Protein AF-A0A915NSK4-F1 (afdb_monomer_lite)

Structure (mmCIF, N/CA/C/O backbone):
data_AF-A0A915NSK4-F1
#
_entry.id   AF-A0A915NSK4-F1
#
loop_
_atom_site.group_PDB
_atom_site.id
_atom_site.type_symbol
_atom_site.label_atom_id
_atom_site.label_alt_id
_atom_site.label_comp_id
_atom_site.label_asym_id
_atom_site.label_entity_id
_atom_site.label_seq_id
_atom_site.pdbx_PDB_ins_code
_atom_site.Cartn_x
_atom_site.Cartn_y
_atom_site.Cartn_z
_atom_site.occupancy
_atom_site.B_iso_or_equiv
_atom_site.auth_seq_id
_atom_site.auth_comp_id
_atom_site.auth_asym_id
_atom_site.auth_atom_id
_atom_site.pdbx_PDB_model_num
ATOM 1 N N . MET A 1 1 ? 4.311 -10.696 -8.807 1.00 52.34 1 MET A N 1
ATOM 2 C CA . MET A 1 1 ? 3.997 -9.555 -7.908 1.00 52.34 1 MET A CA 1
ATOM 3 C C . MET A 1 1 ? 3.015 -9.913 -6.797 1.00 52.34 1 MET A C 1
ATOM 5 O O . MET A 1 1 ? 3.258 -9.535 -5.656 1.00 52.34 1 MET A O 1
ATOM 9 N N . THR A 1 2 ? 1.944 -10.649 -7.098 1.00 55.09 2 THR A N 1
ATOM 10 C CA . THR A 1 2 ? 0.788 -10.897 -6.214 1.00 55.09 2 THR A CA 1
ATOM 11 C C . THR A 1 2 ? 1.124 -11.348 -4.785 1.00 55.09 2 THR A C 1
ATOM 13 O O . THR A 1 2 ? 0.735 -10.668 -3.840 1.00 55.09 2 THR A O 1
ATOM 16 N N . HIS A 1 3 ? 1.899 -12.418 -4.574 1.00 54.72 3 HIS A N 1
ATOM 17 C CA . HIS A 1 3 ? 2.165 -12.922 -3.211 1.00 54.72 3 HIS A CA 1
ATOM 18 C C . HIS A 1 3 ? 3.010 -11.981 -2.332 1.00 54.72 3 HIS A C 1
ATOM 20 O O . HIS A 1 3 ? 2.736 -11.826 -1.140 1.00 54.72 3 HIS A O 1
ATOM 26 N N . HIS A 1 4 ? 4.031 -11.330 -2.898 1.00 55.44 4 HIS A N 1
ATOM 27 C CA . HIS A 1 4 ? 4.892 -10.412 -2.142 1.00 55.44 4 HIS A CA 1
ATOM 28 C C . HIS A 1 4 ? 4.215 -9.068 -1.881 1.00 55.44 4 HIS A C 1
ATOM 30 O O . HIS A 1 4 ? 4.355 -8.532 -0.783 1.00 55.44 4 HIS A O 1
ATOM 36 N N . ALA A 1 5 ? 3.453 -8.556 -2.853 1.00 59.50 5 ALA A N 1
ATOM 37 C CA . ALA A 1 5 ? 2.634 -7.365 -2.672 1.00 59.50 5 ALA A CA 1
ATOM 38 C C . ALA A 1 5 ? 1.586 -7.590 -1.576 1.00 59.50 5 ALA A C 1
ATOM 40 O O . ALA A 1 5 ? 1.458 -6.748 -0.699 1.00 59.50 5 ALA A O 1
ATOM 41 N N . HIS A 1 6 ? 0.942 -8.761 -1.538 1.00 60.31 6 HIS A N 1
ATOM 42 C CA . HIS A 1 6 ? -0.040 -9.100 -0.506 1.00 60.31 6 HIS A CA 1
ATOM 43 C C . HIS A 1 6 ? 0.558 -9.118 0.906 1.00 60.31 6 HIS A C 1
ATOM 45 O O . HIS A 1 6 ? 0.000 -8.529 1.833 1.00 60.31 6 HIS A O 1
ATOM 51 N N . LYS A 1 7 ? 1.748 -9.708 1.067 1.00 59.66 7 LYS A N 1
ATOM 52 C CA . LYS A 1 7 ? 2.448 -9.721 2.359 1.00 59.66 7 LYS A CA 1
ATOM 53 C C . LYS A 1 7 ? 2.894 -8.322 2.802 1.00 59.66 7 LYS A C 1
ATOM 55 O O . LYS A 1 7 ? 2.745 -7.977 3.969 1.00 59.66 7 LYS A O 1
ATOM 60 N N . LEU A 1 8 ? 3.417 -7.509 1.881 1.00 59.03 8 LEU A N 1
ATOM 61 C CA . LEU A 1 8 ? 3.775 -6.110 2.151 1.00 59.03 8 LEU A CA 1
ATOM 62 C C . LEU A 1 8 ? 2.548 -5.282 2.541 1.00 59.03 8 LEU A C 1
ATOM 64 O O . LEU A 1 8 ? 2.602 -4.514 3.494 1.00 59.03 8 LEU A O 1
ATOM 68 N N . HIS A 1 9 ? 1.434 -5.485 1.848 1.00 62.28 9 HIS A N 1
ATOM 69 C CA . HIS A 1 9 ? 0.194 -4.763 2.084 1.00 62.28 9 HIS A CA 1
ATOM 70 C C . HIS A 1 9 ? -0.363 -5.043 3.489 1.00 62.28 9 HIS A C 1
ATOM 72 O O . HIS A 1 9 ? -0.616 -4.105 4.237 1.00 62.28 9 HIS A O 1
ATOM 78 N N . GLY A 1 10 ? -0.458 -6.311 3.908 1.00 61.47 10 GLY A N 1
ATOM 79 C CA . GLY A 1 10 ? -0.939 -6.657 5.256 1.00 61.47 10 GLY A CA 1
ATOM 80 C C . GLY A 1 10 ? -0.015 -6.220 6.402 1.00 61.47 10 GLY A C 1
ATOM 81 O O . GLY A 1 10 ? -0.483 -5.927 7.508 1.00 61.47 10 GLY A O 1
ATOM 82 N N . ASN A 1 11 ? 1.290 -6.126 6.142 1.00 76.50 11 ASN A N 1
ATOM 83 C CA . ASN A 1 11 ? 2.260 -5.639 7.124 1.00 76.50 11 ASN A CA 1
ATOM 84 C C . ASN A 1 11 ? 2.212 -4.117 7.310 1.00 76.50 11 ASN A C 1
ATOM 86 O O . ASN A 1 11 ? 2.572 -3.639 8.381 1.00 76.50 11 ASN A O 1
ATOM 90 N N . ASN A 1 12 ? 1.757 -3.377 6.297 1.00 76.00 12 ASN A N 1
ATOM 91 C CA . ASN A 1 12 ? 1.801 -1.915 6.273 1.00 76.00 12 ASN A CA 1
ATOM 92 C C . ASN A 1 12 ? 0.456 -1.243 6.597 1.00 76.00 12 ASN A C 1
ATOM 94 O O . ASN A 1 12 ? 0.380 -0.020 6.559 1.00 76.00 12 ASN A O 1
ATOM 98 N N . ILE A 1 13 ? -0.599 -2.000 6.914 1.00 80.31 13 ILE A N 1
ATOM 99 C CA . ILE A 1 13 ? -1.852 -1.416 7.418 1.00 80.31 13 ILE A CA 1
ATOM 100 C C . ILE A 1 13 ? -1.661 -0.965 8.868 1.00 80.31 13 ILE A C 1
ATOM 102 O O . ILE A 1 13 ? -1.249 -1.759 9.721 1.00 80.31 13 ILE A O 1
ATOM 106 N N . THR A 1 14 ? -2.001 0.299 9.122 1.00 84.00 14 THR A N 1
ATOM 107 C CA . THR A 1 14 ? -2.107 0.905 10.449 1.00 84.00 14 THR A CA 1
ATOM 108 C C . THR A 1 14 ? -3.528 0.724 10.974 1.00 84.00 14 THR A C 1
ATOM 110 O O . THR A 1 14 ? -4.501 1.109 10.327 1.00 84.00 14 THR A O 1
ATOM 113 N N . ASP A 1 15 ? -3.649 0.136 12.159 1.00 83.69 15 ASP A N 1
ATOM 114 C CA . ASP A 1 15 ? -4.935 -0.202 12.766 1.00 83.69 15 ASP A CA 1
ATOM 115 C C . ASP A 1 15 ? -5.834 1.030 12.933 1.00 83.69 15 ASP A C 1
ATOM 117 O O . ASP A 1 15 ? -5.405 2.047 13.474 1.00 83.69 15 ASP A O 1
ATOM 121 N N . ASN A 1 16 ? -7.098 0.921 12.509 1.00 81.50 16 ASN A N 1
ATOM 122 C CA . ASN A 1 16 ? -8.111 1.985 12.563 1.00 81.50 16 ASN A CA 1
ATOM 123 C C . ASN A 1 16 ? -7.743 3.317 11.872 1.00 81.50 16 ASN A C 1
ATOM 125 O O . ASN A 1 16 ? -8.4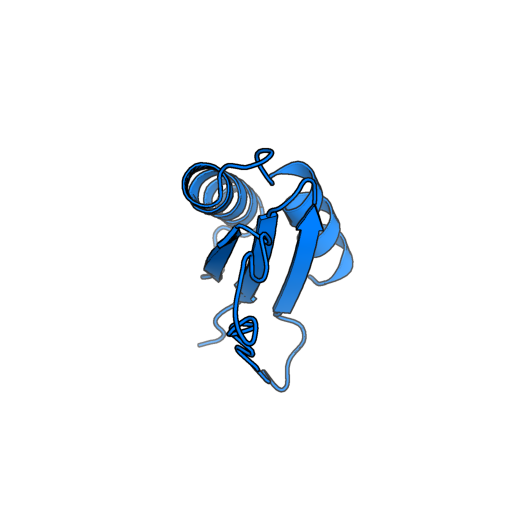88 4.287 12.013 1.00 81.50 16 ASN A O 1
ATOM 129 N N . ASP A 1 17 ? -6.650 3.377 11.107 1.00 84.19 17 ASP A N 1
ATOM 130 C CA . ASP A 1 17 ? -6.193 4.596 10.442 1.00 84.19 17 ASP A CA 1
ATOM 131 C C . ASP A 1 17 ? -5.999 4.355 8.943 1.00 84.19 17 ASP A C 1
ATOM 133 O O . ASP A 1 17 ? -4.949 3.910 8.468 1.00 84.19 17 ASP A O 1
ATOM 137 N N . ALA A 1 18 ? -7.046 4.658 8.175 1.00 83.81 18 ALA A N 1
ATOM 138 C CA . ALA A 1 18 ? -7.024 4.523 6.725 1.00 83.81 18 ALA A CA 1
ATOM 139 C C . ALA A 1 18 ? -6.006 5.471 6.066 1.00 83.81 18 ALA A C 1
ATOM 141 O O . ALA A 1 18 ? -5.377 5.091 5.082 1.00 83.81 18 ALA A O 1
ATOM 142 N N . ILE A 1 19 ? -5.798 6.674 6.612 1.00 86.19 19 ILE A N 1
ATOM 143 C CA . ILE A 1 19 ? -4.895 7.673 6.022 1.00 86.19 19 ILE A CA 1
ATOM 144 C C . ILE A 1 19 ? -3.439 7.251 6.246 1.00 86.19 19 ILE A C 1
ATOM 146 O O . ILE A 1 19 ? -2.650 7.217 5.297 1.00 86.19 19 ILE A O 1
ATOM 150 N N . ALA A 1 20 ? -3.080 6.866 7.473 1.00 86.12 20 ALA A N 1
ATOM 151 C CA . ALA A 1 20 ? -1.750 6.337 7.769 1.00 86.12 20 ALA A CA 1
ATOM 152 C C . ALA A 1 20 ? -1.470 5.030 7.013 1.00 86.12 20 ALA A C 1
ATOM 154 O O . ALA A 1 20 ? -0.342 4.815 6.556 1.00 86.12 20 ALA A O 1
ATOM 155 N N . SER A 1 21 ? -2.497 4.198 6.807 1.00 86.50 21 SER A N 1
ATOM 156 C CA . SER A 1 21 ? -2.388 2.976 6.006 1.00 86.50 21 SER A CA 1
ATOM 157 C C . SER A 1 21 ? -2.036 3.270 4.547 1.00 86.50 21 SER A C 1
ATOM 159 O O . SER A 1 21 ? -1.121 2.637 4.022 1.00 86.50 21 SER A O 1
ATOM 161 N N . VAL A 1 22 ? -2.669 4.266 3.905 1.00 88.56 22 VAL A N 1
ATOM 162 C CA . VAL A 1 22 ? -2.311 4.676 2.529 1.00 88.56 22 VAL A CA 1
ATOM 163 C C . VAL A 1 22 ? -0.825 5.018 2.442 1.00 88.56 22 VAL A C 1
ATOM 165 O O . VAL A 1 22 ? -0.110 4.437 1.623 1.00 88.56 22 VAL A O 1
ATOM 168 N N . ASN A 1 23 ? -0.343 5.900 3.321 1.00 87.56 23 ASN A N 1
ATOM 169 C CA . ASN A 1 23 ? 1.050 6.353 3.307 1.00 87.56 23 ASN A CA 1
ATOM 170 C C . ASN A 1 23 ? 2.038 5.197 3.534 1.00 87.56 23 ASN A C 1
ATOM 172 O O . ASN A 1 23 ? 3.062 5.094 2.850 1.00 87.56 23 ASN A O 1
ATOM 176 N N . SER A 1 24 ? 1.723 4.304 4.472 1.00 88.62 24 SER A N 1
ATOM 177 C CA . SER A 1 24 ? 2.568 3.161 4.828 1.00 88.62 24 SER A CA 1
ATOM 178 C C . SER A 1 24 ? 2.635 2.131 3.698 1.00 88.62 24 SER A C 1
ATOM 180 O O . SER A 1 24 ? 3.721 1.665 3.339 1.00 88.62 24 SER A O 1
ATOM 182 N N . ILE A 1 25 ? 1.493 1.812 3.081 1.00 85.81 25 ILE A N 1
ATOM 183 C CA . ILE A 1 25 ? 1.414 0.888 1.945 1.00 85.81 25 ILE A CA 1
ATOM 184 C C . ILE A 1 25 ? 2.144 1.471 0.733 1.00 85.81 25 ILE A C 1
ATOM 186 O O . ILE A 1 25 ? 2.979 0.777 0.154 1.00 85.81 25 ILE A O 1
ATOM 190 N N . GLN A 1 26 ? 1.901 2.739 0.382 1.00 85.44 26 GLN A N 1
ATOM 191 C CA . GLN A 1 26 ? 2.607 3.413 -0.713 1.00 85.44 26 GLN A CA 1
ATOM 192 C C . GLN A 1 26 ? 4.122 3.393 -0.495 1.00 85.44 26 GLN A C 1
ATOM 194 O O . GLN A 1 26 ? 4.863 2.981 -1.384 1.00 85.44 26 GLN A O 1
ATOM 199 N N . THR A 1 27 ? 4.587 3.746 0.706 1.00 87.31 27 THR A N 1
ATOM 200 C CA . THR A 1 27 ? 6.017 3.720 1.050 1.00 87.31 27 THR A CA 1
ATOM 201 C C . THR A 1 27 ? 6.615 2.322 0.884 1.00 87.31 27 THR A C 1
ATOM 203 O O . THR A 1 27 ? 7.699 2.172 0.318 1.00 87.31 27 THR A O 1
ATOM 206 N N . GLY A 1 28 ? 5.921 1.282 1.353 1.00 85.06 28 GLY A N 1
ATOM 207 C CA . GLY A 1 28 ? 6.387 -0.097 1.229 1.00 85.06 28 GLY A CA 1
ATOM 208 C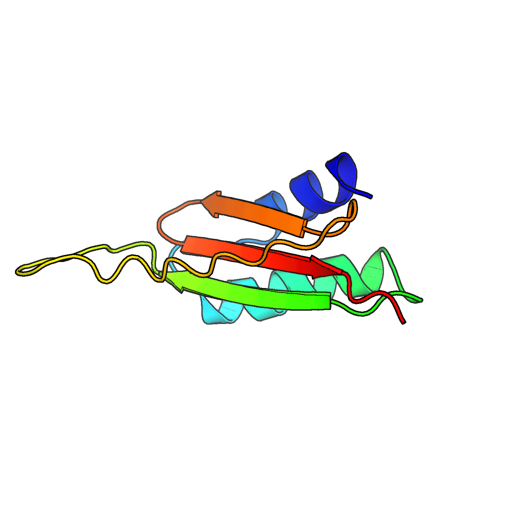 C . GLY A 1 28 ? 6.427 -0.598 -0.215 1.00 85.06 28 GLY A C 1
ATOM 209 O O . GLY A 1 28 ? 7.376 -1.288 -0.590 1.00 85.06 28 GLY A O 1
ATOM 210 N N . LEU A 1 29 ? 5.431 -0.236 -1.028 1.00 83.50 29 LEU A N 1
ATOM 211 C CA . LEU A 1 29 ? 5.381 -0.595 -2.445 1.00 83.50 29 LEU A CA 1
ATOM 212 C C . LEU A 1 29 ? 6.477 0.124 -3.241 1.00 83.50 29 LEU A C 1
ATOM 214 O O . LEU A 1 29 ? 7.231 -0.552 -3.937 1.00 83.50 29 LEU A O 1
ATOM 218 N N . PHE A 1 30 ? 6.653 1.439 -3.060 1.00 83.69 30 PHE A N 1
ATOM 219 C CA . PHE A 1 30 ? 7.715 2.206 -3.727 1.00 83.69 30 PHE A CA 1
ATOM 220 C C . PHE A 1 30 ? 9.121 1.720 -3.371 1.00 83.69 30 PHE A C 1
ATOM 222 O O . PHE A 1 30 ? 9.991 1.678 -4.230 1.00 83.69 30 PHE A O 1
ATOM 229 N N . ARG A 1 31 ? 9.362 1.316 -2.116 1.00 84.06 31 ARG A N 1
ATOM 230 C CA . ARG A 1 31 ? 10.663 0.750 -1.716 1.00 84.06 31 ARG A CA 1
ATOM 231 C C . ARG A 1 31 ? 10.967 -0.590 -2.382 1.00 84.06 31 ARG A C 1
ATOM 233 O O . ARG A 1 31 ? 12.132 -0.965 -2.466 1.00 84.06 31 ARG A O 1
ATOM 240 N N . ARG A 1 32 ? 9.938 -1.353 -2.759 1.00 82.88 32 ARG A N 1
ATOM 241 C CA 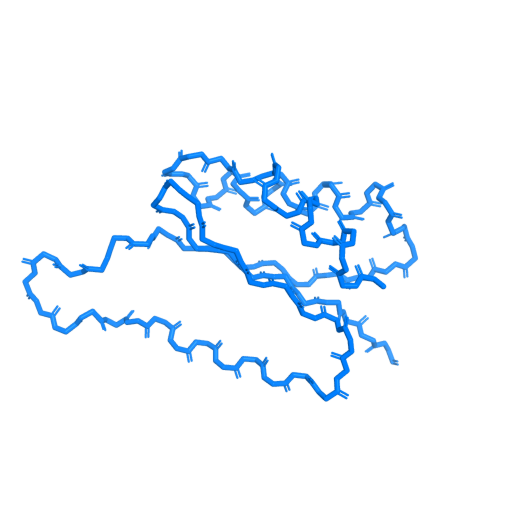. ARG A 1 32 ? 10.092 -2.717 -3.280 1.00 82.88 32 ARG A CA 1
ATOM 242 C C . ARG A 1 32 ? 10.072 -2.790 -4.805 1.00 82.88 32 ARG A C 1
ATOM 244 O O . ARG A 1 32 ? 10.688 -3.717 -5.338 1.00 82.88 32 ARG A O 1
ATOM 251 N N . TYR A 1 33 ? 9.347 -1.872 -5.439 1.00 83.56 33 TYR A N 1
ATOM 252 C CA . TYR A 1 33 ? 9.108 -1.778 -6.877 1.00 83.56 33 TYR A CA 1
ATOM 253 C C . TYR A 1 33 ? 9.270 -0.305 -7.291 1.00 83.56 33 TYR A C 1
ATOM 255 O O . TYR A 1 33 ? 8.310 0.467 -7.296 1.00 83.56 33 TYR A O 1
ATOM 263 N N . ASP A 1 34 ? 10.508 0.107 -7.538 1.00 82.19 34 ASP A N 1
ATOM 264 C CA . ASP A 1 34 ? 10.899 1.491 -7.829 1.00 82.19 34 ASP A CA 1
ATOM 265 C C . ASP A 1 34 ? 10.538 1.938 -9.256 1.00 82.19 34 ASP A C 1
ATOM 267 O O . ASP A 1 34 ? 10.345 3.129 -9.511 1.00 82.19 34 ASP A O 1
ATOM 271 N N . ASP A 1 35 ? 10.382 0.983 -10.168 1.00 82.25 35 ASP A N 1
ATOM 272 C CA . ASP A 1 35 ? 9.963 1.161 -11.557 1.00 82.25 35 ASP A CA 1
ATOM 273 C C . ASP A 1 35 ? 8.437 1.125 -11.754 1.00 82.25 35 ASP A C 1
ATOM 275 O O . ASP A 1 35 ? 7.938 1.433 -12.839 1.00 82.25 35 ASP A O 1
ATOM 279 N N . GLN A 1 36 ? 7.676 0.796 -10.707 1.00 79.88 36 GLN A N 1
ATOM 280 C CA . GLN A 1 36 ? 6.238 0.577 -10.794 1.00 79.88 36 GLN A CA 1
ATOM 281 C C . GLN A 1 36 ? 5.431 1.667 -10.082 1.00 79.88 36 GLN A C 1
ATOM 283 O O . GLN A 1 36 ? 5.768 2.154 -9.000 1.00 79.88 36 GLN A O 1
ATOM 288 N N . ARG A 1 37 ? 4.310 2.063 -10.693 1.00 80.94 37 ARG A N 1
ATOM 289 C CA . ARG A 1 37 ? 3.353 3.004 -10.097 1.00 80.94 37 ARG A CA 1
ATOM 290 C C . ARG A 1 37 ? 2.180 2.246 -9.499 1.00 80.94 37 ARG A C 1
ATOM 292 O O . ARG A 1 37 ? 1.705 1.276 -10.082 1.00 80.94 37 ARG A O 1
ATOM 299 N N . PHE A 1 38 ? 1.691 2.718 -8.356 1.00 81.38 38 PHE A N 1
ATOM 300 C CA . PHE A 1 38 ? 0.573 2.100 -7.651 1.00 81.38 38 PHE A CA 1
ATOM 301 C C . PHE A 1 38 ? -0.479 3.141 -7.288 1.00 81.38 38 PHE A C 1
ATOM 303 O O . PHE A 1 38 ? -0.151 4.206 -6.763 1.00 81.38 38 PHE A O 1
ATOM 310 N N . LEU A 1 39 ? -1.743 2.798 -7.512 1.00 83.44 39 LEU A N 1
ATOM 311 C CA . LEU A 1 39 ? -2.877 3.466 -6.890 1.00 83.44 39 LEU A CA 1
ATOM 312 C C . LEU A 1 39 ? -3.213 2.719 -5.599 1.00 83.44 39 LEU A C 1
ATOM 314 O O . LEU A 1 39 ? -3.420 1.508 -5.639 1.00 83.44 39 LEU A O 1
ATOM 318 N N . VAL A 1 40 ? -3.259 3.426 -4.471 1.00 84.88 40 VAL A N 1
ATOM 319 C CA . VAL A 1 40 ? -3.607 2.853 -3.163 1.00 84.88 40 VAL A CA 1
ATOM 320 C C . VAL A 1 40 ? -4.806 3.601 -2.604 1.00 84.88 40 VAL A C 1
ATOM 322 O O . VAL A 1 40 ? -4.792 4.828 -2.536 1.00 84.88 40 VAL A O 1
ATOM 325 N N . VAL A 1 41 ? -5.828 2.859 -2.197 1.00 85.00 41 VAL A N 1
ATOM 326 C CA . VAL A 1 41 ? -7.038 3.381 -1.563 1.00 85.00 41 VAL A CA 1
ATOM 327 C C . VAL A 1 41 ? -7.252 2.612 -0.272 1.00 85.00 41 VAL A C 1
ATOM 329 O O . VAL A 1 41 ? -7.213 1.388 -0.285 1.00 85.00 41 VAL A O 1
ATOM 332 N N . CYS A 1 42 ? -7.496 3.315 0.831 1.00 85.38 42 CYS A N 1
ATOM 333 C CA . CYS A 1 42 ? -7.921 2.702 2.083 1.00 85.38 42 CYS A CA 1
ATOM 334 C C . CYS A 1 42 ? -9.175 3.388 2.612 1.00 85.38 42 CYS A C 1
ATOM 336 O O . CYS A 1 42 ? -9.362 4.591 2.432 1.00 85.38 42 CYS A O 1
ATOM 338 N N . ALA A 1 43 ? -10.005 2.627 3.311 1.00 81.69 43 ALA A N 1
ATOM 339 C CA . ALA A 1 43 ? -11.180 3.106 4.015 1.00 81.69 43 ALA A CA 1
ATOM 340 C C . ALA A 1 43 ? -11.262 2.430 5.384 1.00 81.69 43 ALA A C 1
ATOM 342 O O . ALA A 1 43 ? -10.811 1.297 5.565 1.00 81.69 43 ALA A O 1
ATOM 343 N N . THR A 1 44 ? -11.857 3.113 6.358 1.00 81.06 44 THR A N 1
ATOM 344 C CA . THR A 1 44 ? -12.266 2.453 7.596 1.00 81.06 44 THR A CA 1
ATOM 345 C C . THR A 1 44 ? -13.353 1.434 7.256 1.00 81.06 44 THR A C 1
ATOM 347 O O . THR A 1 44 ? -14.335 1.758 6.596 1.00 81.06 44 THR A O 1
ATOM 350 N N . ALA A 1 45 ? -13.177 0.188 7.690 1.00 70.25 45 ALA A N 1
ATOM 351 C CA . ALA A 1 45 ? -14.093 -0.919 7.414 1.00 70.25 45 ALA A CA 1
ATOM 352 C C . ALA A 1 45 ? -15.332 -0.915 8.336 1.00 70.25 45 ALA A C 1
ATOM 354 O O . ALA A 1 45 ? -16.054 -1.907 8.414 1.00 70.25 45 ALA A O 1
ATOM 355 N N . ASN A 1 46 ? -15.585 0.204 9.030 1.00 66.62 46 ASN A N 1
ATOM 356 C CA . ASN A 1 46 ? -16.766 0.399 9.862 1.00 66.62 46 ASN A CA 1
ATOM 357 C C . ASN A 1 46 ? -17.973 0.629 8.951 1.00 66.62 46 ASN A C 1
ATOM 359 O O . ASN A 1 46 ? -18.326 1.759 8.613 1.00 66.62 46 ASN A O 1
ATOM 363 N N . GLU A 1 47 ? -18.607 -0.464 8.566 1.00 57.00 47 GLU A N 1
ATOM 364 C CA . GLU A 1 47 ? -19.854 -0.465 7.826 1.00 57.00 47 GLU A CA 1
ATOM 365 C C . GLU A 1 47 ? -21.050 -0.298 8.790 1.00 57.00 47 GLU A C 1
ATOM 367 O O . GLU A 1 47 ? -21.298 -1.131 9.654 1.00 57.00 47 GLU A O 1
ATOM 372 N N . ALA A 1 48 ? -21.769 0.822 8.627 1.00 50.16 48 ALA A N 1
ATOM 373 C CA . ALA A 1 48 ? -23.142 1.096 9.072 1.00 50.16 48 ALA A CA 1
ATOM 374 C C . ALA A 1 48 ? -23.497 0.998 10.572 1.00 50.16 48 ALA A C 1
ATOM 376 O O . ALA A 1 48 ? -23.857 -0.057 11.086 1.00 50.16 48 ALA A O 1
ATOM 377 N N . LYS A 1 49 ? -23.600 2.149 11.258 1.00 48.81 49 LYS A N 1
ATOM 378 C CA . LYS A 1 49 ? -24.338 2.213 12.537 1.00 48.81 49 LYS A CA 1
ATOM 379 C C . LYS A 1 49 ? -25.868 2.272 12.370 1.00 48.81 49 LYS A C 1
ATOM 381 O O . LYS A 1 49 ? -26.543 1.825 13.286 1.00 48.81 49 LYS A O 1
ATOM 386 N N . THR A 1 50 ? -26.421 2.755 11.245 1.00 47.66 50 THR A N 1
ATOM 387 C CA . THR A 1 50 ? -27.889 2.883 11.021 1.00 47.66 50 THR A CA 1
ATOM 388 C C . THR A 1 50 ? -28.278 3.146 9.547 1.00 47.66 50 THR A C 1
ATOM 390 O O . THR A 1 50 ? -28.801 4.209 9.216 1.00 47.66 50 THR A O 1
ATOM 393 N N . GLY A 1 51 ? -28.034 2.213 8.633 1.00 48.25 51 GLY A N 1
ATOM 394 C CA . GLY A 1 51 ? -28.419 2.356 7.217 1.00 48.25 51 GLY A CA 1
ATOM 395 C C . GLY A 1 51 ? -27.465 1.585 6.327 1.00 48.25 51 GLY A C 1
ATOM 396 O O . GLY A 1 51 ? -26.341 1.369 6.766 1.00 48.25 51 GLY A O 1
ATOM 397 N N . ASP A 1 52 ? -27.922 1.145 5.148 1.00 44.75 52 ASP A N 1
ATOM 398 C CA . ASP A 1 52 ? -27.126 0.347 4.207 1.00 44.75 52 ASP A CA 1
ATOM 399 C C . ASP A 1 52 ? -25.688 0.835 4.206 1.00 44.75 52 ASP A C 1
ATOM 401 O O . ASP A 1 52 ? -25.407 1.997 3.894 1.00 44.75 52 ASP A O 1
ATOM 405 N N 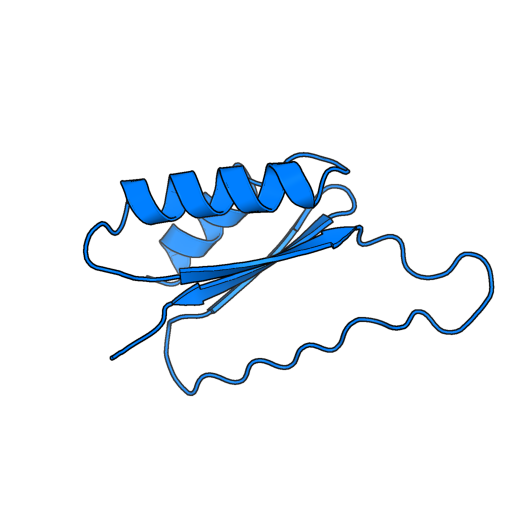. ALA A 1 53 ? -24.783 -0.047 4.624 1.00 50.38 53 ALA A N 1
ATOM 406 C CA . ALA A 1 53 ? -23.383 0.210 4.445 1.00 50.38 53 ALA A CA 1
ATOM 407 C C . ALA A 1 53 ? -23.217 0.449 2.956 1.00 50.38 53 ALA A C 1
ATOM 409 O O . ALA A 1 53 ? -23.411 -0.462 2.145 1.00 50.38 53 ALA A O 1
ATOM 410 N N . THR A 1 54 ? -22.893 1.683 2.585 1.00 46.22 54 THR A N 1
ATOM 411 C CA . THR A 1 54 ? -22.282 1.953 1.300 1.00 46.22 54 THR A CA 1
ATOM 412 C C . THR A 1 54 ? -20.924 1.274 1.381 1.00 46.22 54 THR A C 1
ATOM 414 O O . THR A 1 54 ? -19.900 1.914 1.599 1.00 46.22 54 THR A O 1
ATOM 417 N N . ALA A 1 55 ? -20.927 -0.059 1.286 1.00 48.38 55 ALA A N 1
ATOM 418 C CA . ALA A 1 55 ? -19.784 -0.833 0.902 1.00 48.38 55 ALA A CA 1
ATOM 419 C C . ALA A 1 55 ? -19.338 -0.116 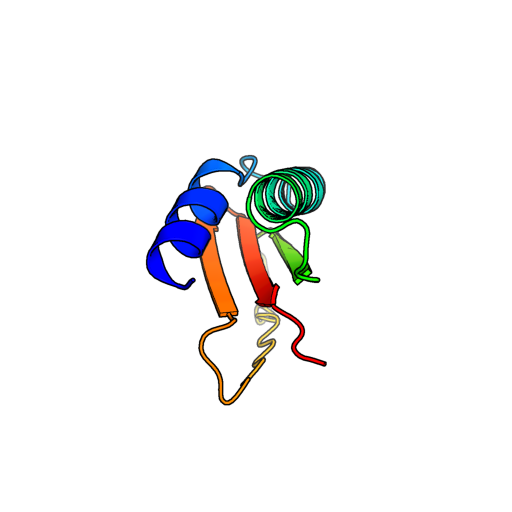-0.353 1.00 48.38 55 ALA A C 1
ATOM 421 O O . ALA A 1 55 ? -20.064 -0.101 -1.355 1.00 48.38 55 ALA A O 1
ATOM 422 N N . ASN A 1 56 ? -18.229 0.609 -0.252 1.00 46.12 56 ASN A N 1
ATOM 423 C CA . ASN A 1 56 ? -17.572 1.181 -1.402 1.00 46.12 56 ASN A CA 1
ATOM 424 C C . ASN A 1 56 ? -17.173 -0.038 -2.229 1.00 46.12 56 ASN A C 1
ATOM 426 O O . ASN A 1 56 ? -16.094 -0.599 -2.064 1.00 46.12 56 ASN A O 1
ATOM 430 N N . LYS A 1 57 ? -18.110 -0.522 -3.052 1.00 47.19 57 LYS A N 1
ATOM 431 C CA . LYS A 1 57 ? -17.953 -1.636 -3.975 1.00 47.19 57 LYS A CA 1
ATOM 432 C C . LYS A 1 57 ? -17.123 -1.091 -5.119 1.00 47.19 57 LYS A C 1
ATOM 434 O O . LYS A 1 57 ? -17.609 -0.903 -6.230 1.00 47.19 57 LYS A O 1
ATOM 439 N N . VAL A 1 58 ? -15.874 -0.755 -4.818 1.00 45.44 58 VAL A N 1
ATOM 440 C CA . VAL A 1 58 ? -14.920 -0.327 -5.821 1.00 45.44 58 VAL A CA 1
ATOM 441 C C . VAL A 1 58 ? -14.442 -1.598 -6.501 1.00 45.44 58 VAL A C 1
ATOM 443 O O . VAL A 1 58 ? -13.519 -2.278 -6.062 1.00 45.44 58 VAL A O 1
ATOM 446 N N . HIS A 1 59 ? -15.174 -1.996 -7.537 1.00 44.66 59 HIS A N 1
ATOM 447 C CA . HIS A 1 59 ? -14.810 -3.135 -8.359 1.00 44.66 59 HIS A CA 1
ATOM 448 C C . HIS A 1 59 ? -13.764 -2.679 -9.378 1.00 44.66 59 HIS A C 1
ATOM 450 O O . HIS A 1 59 ? -14.090 -2.344 -10.514 1.00 44.66 59 HIS A O 1
ATOM 456 N N . PHE A 1 60 ? -12.494 -2.629 -8.972 1.00 49.19 60 PHE A N 1
ATOM 457 C CA . PHE A 1 60 ? -11.401 -2.495 -9.933 1.00 49.19 60 PHE A CA 1
ATOM 458 C C . PHE A 1 60 ? -11.099 -3.872 -10.529 1.00 49.19 60 PHE A C 1
ATOM 460 O O . PHE A 1 60 ? -10.322 -4.644 -9.969 1.00 49.19 60 PHE A O 1
ATOM 467 N N . SER A 1 61 ? -11.723 -4.193 -11.662 1.00 45.78 61 SER A N 1
ATOM 468 C CA . SER A 1 61 ? -11.282 -5.305 -12.502 1.00 45.78 61 SER A CA 1
ATOM 469 C C . SER A 1 61 ? -10.132 -4.817 -13.382 1.00 45.78 61 SER A C 1
ATOM 471 O O . SER A 1 61 ? -10.365 -4.185 -14.412 1.00 45.78 61 SER A O 1
ATOM 473 N N . SER A 1 62 ? -8.886 -5.088 -12.993 1.00 48.56 62 SER A N 1
ATOM 474 C CA . SER A 1 62 ? -7.799 -5.111 -13.971 1.00 48.56 62 SER A CA 1
ATOM 475 C C . SER A 1 62 ? -7.643 -6.547 -14.460 1.00 48.56 62 SER A C 1
ATOM 477 O O . SER A 1 62 ? -7.583 -7.490 -13.674 1.00 48.56 62 SER A O 1
ATOM 479 N N . SER A 1 63 ? -7.600 -6.736 -15.775 1.00 47.97 63 SER A N 1
ATOM 480 C CA . SER A 1 63 ? -7.352 -8.030 -16.418 1.00 47.97 63 SER A CA 1
ATOM 481 C C . SER A 1 63 ? -5.885 -8.480 -16.288 1.00 47.97 63 SER A C 1
ATOM 483 O O . SER A 1 63 ? -5.353 -9.111 -17.195 1.00 47.97 63 SER A O 1
ATOM 485 N N . GLY A 1 64 ? -5.205 -8.126 -15.190 1.00 53.38 64 GLY A N 1
ATOM 486 C CA . GLY A 1 64 ? -3.784 -8.386 -14.970 1.00 53.38 64 GLY A CA 1
ATOM 487 C C . GLY A 1 64 ? -3.420 -8.543 -13.492 1.00 53.38 64 GLY A C 1
ATOM 488 O O . GLY A 1 64 ? -4.155 -8.111 -12.604 1.00 53.38 64 GLY A O 1
ATOM 489 N N . ASP A 1 65 ? -2.250 -9.140 -13.247 1.00 54.56 65 ASP A N 1
ATOM 490 C CA . ASP A 1 65 ? -1.677 -9.587 -11.957 1.00 54.56 65 ASP A CA 1
ATOM 491 C C . ASP A 1 65 ? -1.416 -8.487 -10.895 1.00 54.56 65 ASP A C 1
ATOM 493 O O . ASP A 1 65 ? -0.620 -8.668 -9.966 1.00 54.56 65 ASP A O 1
ATOM 497 N N . GLY A 1 66 ? -2.027 -7.311 -11.035 1.00 60.56 66 GLY A N 1
ATOM 498 C CA . GLY A 1 66 ? -1.597 -6.081 -10.376 1.00 60.56 66 GLY A CA 1
ATOM 499 C C . GLY A 1 66 ? -2.389 -5.641 -9.149 1.00 60.56 66 GLY A C 1
ATOM 500 O O . GLY A 1 66 ? -2.019 -4.619 -8.580 1.00 60.56 66 GLY A O 1
ATOM 501 N N . TYR A 1 67 ? -3.459 -6.328 -8.734 1.00 68.19 67 TYR A N 1
ATOM 502 C CA . TYR A 1 67 ? -4.278 -5.862 -7.607 1.00 68.19 67 TYR A CA 1
ATOM 503 C C . TYR A 1 67 ? -4.097 -6.693 -6.331 1.00 68.19 67 TYR A C 1
ATOM 505 O O . TYR A 1 67 ? -3.892 -7.906 -6.358 1.00 68.19 67 TYR A O 1
ATOM 513 N N . CYS A 1 68 ? -4.179 -6.021 -5.184 1.00 73.00 68 CYS A N 1
ATOM 514 C CA . CYS A 1 68 ? -4.159 -6.633 -3.864 1.00 73.00 68 CYS A CA 1
ATOM 515 C C . CYS A 1 68 ? -5.162 -5.926 -2.950 1.00 73.00 68 CYS A C 1
ATOM 517 O O . CYS A 1 68 ? -5.078 -4.711 -2.779 1.00 73.00 68 CYS A O 1
ATOM 519 N N . ASN A 1 69 ? -6.073 -6.707 -2.366 1.00 73.88 69 ASN A N 1
ATOM 520 C CA . ASN A 1 69 ? -7.061 -6.262 -1.387 1.00 73.88 69 ASN A CA 1
ATOM 521 C C . ASN A 1 69 ? -6.734 -6.881 -0.031 1.00 73.88 69 ASN A C 1
ATOM 523 O O . ASN A 1 69 ? -6.567 -8.098 0.051 1.00 73.88 69 ASN A O 1
ATOM 527 N N . VAL A 1 70 ? -6.685 -6.069 1.022 1.00 74.31 70 VAL A N 1
ATOM 528 C CA . VAL A 1 70 ? -6.451 -6.537 2.391 1.00 74.31 70 VAL A CA 1
ATOM 529 C C . VAL A 1 70 ? -7.404 -5.838 3.351 1.00 74.31 70 VAL A C 1
ATOM 531 O O . VAL A 1 70 ? -7.579 -4.625 3.296 1.00 74.31 70 VAL A O 1
ATOM 534 N N . VAL A 1 71 ? -7.994 -6.611 4.263 1.00 74.38 71 VAL A N 1
ATOM 535 C CA . VAL A 1 71 ? -8.722 -6.095 5.428 1.00 74.38 71 VAL A CA 1
ATOM 536 C C . VAL A 1 71 ? -7.931 -6.450 6.675 1.00 74.38 71 VAL A C 1
ATOM 538 O O . VAL A 1 71 ? -7.584 -7.614 6.878 1.00 74.38 71 VAL A O 1
ATOM 541 N N . LYS A 1 72 ? -7.652 -5.462 7.523 1.00 76.38 72 LYS A N 1
ATOM 542 C CA . LYS A 1 72 ? -7.006 -5.675 8.818 1.00 76.38 72 LYS A CA 1
ATOM 543 C C . LYS A 1 72 ? -7.455 -4.606 9.802 1.00 76.38 72 LYS A C 1
ATOM 545 O O . LYS A 1 72 ? -7.478 -3.432 9.455 1.00 76.38 72 LYS A O 1
ATOM 550 N N . ASN A 1 73 ? -7.808 -5.025 11.019 1.00 77.19 73 ASN A N 1
ATOM 551 C CA . ASN A 1 73 ? -8.063 -4.146 12.165 1.00 77.19 73 ASN A CA 1
ATOM 552 C C . ASN A 1 73 ? -8.915 -2.911 11.815 1.00 77.19 73 ASN A C 1
ATOM 554 O O . ASN A 1 73 ? -8.521 -1.773 12.068 1.00 77.19 73 ASN A O 1
ATOM 558 N N . ASN A 1 74 ? -10.084 -3.170 11.211 1.00 77.81 74 ASN A N 1
ATOM 559 C CA . ASN A 1 74 ? -11.078 -2.172 10.806 1.00 77.81 74 ASN A CA 1
ATOM 560 C C . ASN A 1 74 ? -10.622 -1.185 9.711 1.00 77.81 74 ASN A C 1
ATOM 562 O O . ASN A 1 74 ? -11.140 -0.076 9.582 1.00 77.81 74 ASN A O 1
ATOM 566 N N . VAL A 1 75 ? -9.666 -1.595 8.884 1.00 81.62 75 VAL A N 1
ATOM 567 C CA . VAL A 1 75 ? -9.2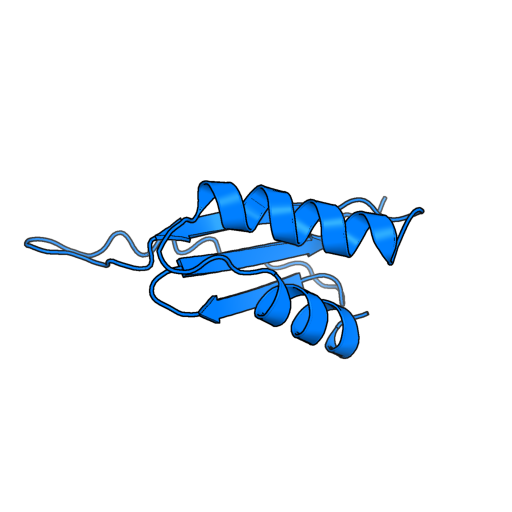57 -0.874 7.680 1.00 81.62 75 VAL A CA 1
ATOM 568 C C . VAL A 1 75 ? -9.290 -1.843 6.508 1.00 81.62 75 VAL A C 1
ATOM 570 O O . VAL A 1 75 ? -8.720 -2.933 6.567 1.00 81.62 75 VAL A O 1
ATOM 573 N N . TRP A 1 76 ? -9.976 -1.445 5.445 1.00 84.75 76 TRP A N 1
ATOM 574 C CA . TRP A 1 76 ? -9.885 -2.075 4.136 1.00 84.75 76 TRP A CA 1
ATOM 575 C C . TRP A 1 76 ? -8.944 -1.245 3.275 1.00 84.75 76 TRP A C 1
ATOM 577 O O . TRP A 1 76 ? -9.077 -0.024 3.227 1.00 84.75 76 TRP A O 1
ATOM 587 N N . CYS A 1 77 ? -8.011 -1.896 2.593 1.00 82.19 77 CYS A N 1
ATOM 588 C CA . CYS A 1 77 ? -7.119 -1.259 1.642 1.00 82.19 77 CYS A CA 1
ATOM 589 C C . CYS A 1 77 ? -7.040 -2.061 0.345 1.00 82.19 77 CYS A C 1
ATOM 591 O O . CYS A 1 77 ? -7.045 -3.295 0.342 1.00 82.19 77 CYS A O 1
ATOM 593 N N . GLN A 1 78 ? -6.909 -1.336 -0.757 1.00 83.44 78 GLN A N 1
ATOM 594 C CA . GLN A 1 78 ? -6.679 -1.859 -2.088 1.00 83.44 78 GLN A CA 1
ATOM 595 C C . GLN A 1 78 ? -5.492 -1.148 -2.723 1.00 83.44 78 GLN A C 1
ATOM 597 O O . GLN A 1 78 ? -5.376 0.074 -2.660 1.00 83.44 78 GLN A O 1
ATOM 602 N N . ALA A 1 79 ? -4.615 -1.919 -3.356 1.00 82.88 79 ALA A N 1
ATOM 603 C CA . ALA A 1 79 ? -3.518 -1.411 -4.161 1.00 82.88 79 ALA A CA 1
ATOM 604 C C . ALA A 1 79 ? -3.609 -2.012 -5.557 1.00 82.88 79 ALA A C 1
ATOM 606 O O . ALA A 1 79 ? -3.820 -3.217 -5.693 1.00 82.88 79 ALA A O 1
ATOM 607 N N . VAL A 1 80 ? -3.426 -1.179 -6.575 1.00 79.94 80 VAL A N 1
ATOM 608 C CA . VAL A 1 80 ? -3.411 -1.582 -7.980 1.00 79.94 80 VAL A CA 1
ATOM 609 C C . VAL A 1 80 ? -2.142 -1.047 -8.622 1.00 79.94 80 VAL A C 1
ATOM 611 O O . VAL A 1 80 ? -1.896 0.157 -8.617 1.00 79.94 80 VAL A O 1
ATOM 614 N N . ALA A 1 81 ? -1.335 -1.947 -9.168 1.00 79.69 81 ALA A N 1
ATOM 615 C CA . ALA A 1 81 ? -0.223 -1.604 -10.033 1.00 79.69 81 ALA A CA 1
ATOM 616 C C . ALA A 1 81 ? -0.752 -1.046 -11.360 1.00 79.69 81 ALA A C 1
ATOM 618 O O . ALA A 1 81 ? -1.558 -1.686 -12.035 1.00 79.69 81 ALA A O 1
ATOM 619 N N . LEU A 1 82 ? -0.287 0.143 -11.728 1.00 75.94 82 LEU A N 1
ATOM 620 C CA . LEU A 1 82 ? -0.596 0.777 -13.001 1.00 75.94 82 LEU A CA 1
ATOM 621 C C . LEU A 1 82 ? 0.409 0.261 -14.036 1.00 75.94 82 LEU A C 1
ATOM 623 O O . LEU A 1 82 ? 1.607 0.519 -13.914 1.00 75.94 82 LEU A O 1
ATOM 627 N N . SER A 1 83 ? -0.063 -0.496 -15.025 1.00 66.75 83 SER A N 1
ATOM 628 C CA . SER A 1 83 ? 0.709 -0.783 -16.237 1.00 66.75 83 SER A CA 1
ATOM 629 C C . SER A 1 83 ? 0.561 0.389 -17.207 1.00 66.75 83 SER A C 1
ATOM 631 O O . SER A 1 83 ? -0.559 0.864 -17.407 1.00 66.75 83 SER A O 1
ATOM 633 N N . ALA A 1 84 ? 1.676 0.849 -17.774 1.00 52.69 84 ALA A N 1
ATOM 634 C CA . ALA A 1 84 ? 1.662 1.710 -18.955 1.00 52.69 84 ALA A CA 1
ATOM 635 C C . ALA A 1 84 ? 1.285 0.900 -20.203 1.00 52.69 84 ALA A C 1
ATOM 637 O O . ALA A 1 84 ? 1.621 -0.308 -20.230 1.00 52.69 84 ALA A O 1
#

Sequence (84 aa):
MTHHAHKLHGNNITDNDAIASVNSIQTGLFRRYDDQRFLVVCATANEAKTGDATANKVHFSSSGDGYCNVVKNNVWCQAVALSA

Foldseek 3Di:
DQPVLQVQLVVQADAQDQPSSQVSSQVSCCVVCVPWDKDKGKDQQPADPDDGRVPVPPPPDDPDPFKYWDDDNRMTMIMGIDDD

Secondary structure (DSSP, 8-state):
-HHHHHHHHHHSPPTT-HHHHHHHHHHHHHHH-TT-EEEEEEEE----SSS-----------SSTTEEEEEETTEEEEEEEE--

pLDDT: mean 70.35, std 14.91, range [44.66, 88.62]

Radius of gyration: 13.03 Å; chains: 1; bounding box: 39×21×32 Å

Organism: NCBI:txid298350